Protein AF-X1HI21-F1 (afdb_monomer_lite)

Sequence (110 aa):
MGYVSRTISGTQLLDALSVSGIKLDSIILNGLLTLAEFQTTPGTGTVSNPERINDGLTDAGFFATEIGQYVEVEFPRRWCNTRRMYGDISNNEDGWWQFKYWDGAAWRHR

Organism: NCBI:txid412755

pLDDT: mean 74.2, std 15.49, range [32.81, 96.12]

Foldseek 3Di:
DDDDDDDDDPVRVVVVCVVVVPDPPPPPPPDDCDLVQQLPFAKDWDWARLSQVRPPDDPDHTDDPDPPTDIDGDGPDDDDPDDDDDDDDPDPDDDDDFDWDDPPPDTDGD

Secondary structure (DSSP, 8-state):
---------HHHHHHHHHHHT--GGG----PPPPHHHHHSS--EESSBSGGGGSSS--S---B--STT--EE---SSS------------SSS------EEE-SSSEEE-

Radius of gyration: 19.44 Å; chains: 1; bounding box: 52×31×52 Å

Structure (mmCIF, N/CA/C/O backbone):
data_AF-X1HI21-F1
#
_entry.id   AF-X1HI21-F1
#
loop_
_atom_site.group_PDB
_atom_site.id
_atom_site.type_symbol
_atom_site.label_atom_id
_atom_site.label_alt_id
_atom_site.label_comp_id
_atom_site.label_asym_id
_atom_site.label_entity_id
_atom_site.label_seq_id
_atom_site.pdbx_PDB_ins_code
_atom_site.Cartn_x
_atom_site.Cartn_y
_atom_site.Cartn_z
_atom_site.occupancy
_atom_site.B_iso_or_equiv
_atom_site.auth_seq_id
_atom_site.auth_comp_id
_atom_site.auth_asym_id
_atom_site.auth_atom_id
_atom_site.pdbx_PDB_model_num
ATOM 1 N N . MET A 1 1 ? -40.096 16.509 17.166 1.00 45.12 1 MET A N 1
ATOM 2 C CA . MET A 1 1 ? -39.210 15.527 17.826 1.00 45.12 1 MET A CA 1
ATOM 3 C C . MET A 1 1 ? -37.787 15.862 17.418 1.00 45.12 1 MET A C 1
ATOM 5 O O . MET A 1 1 ? -37.485 15.776 16.237 1.00 45.12 1 MET A O 1
ATOM 9 N N . GLY A 1 2 ? -36.973 16.386 18.335 1.00 38.00 2 GLY A N 1
ATOM 10 C CA . GLY A 1 2 ? -35.588 16.760 18.040 1.00 38.00 2 GLY A CA 1
ATOM 11 C C . GLY A 1 2 ? -34.660 15.575 18.276 1.00 38.00 2 GLY A C 1
ATOM 12 O O . GLY A 1 2 ? -34.707 14.978 19.348 1.00 38.00 2 GLY A O 1
ATOM 13 N N . TYR A 1 3 ? -33.836 15.228 17.289 1.00 32.81 3 TYR A N 1
ATOM 14 C CA . TYR A 1 3 ? -32.746 14.277 17.479 1.00 32.81 3 TYR A CA 1
ATOM 15 C C . TYR A 1 3 ? -31.544 15.015 18.064 1.00 32.81 3 TYR A C 1
ATOM 17 O O . TYR A 1 3 ? -31.034 15.960 17.465 1.00 32.81 3 TYR A O 1
ATOM 25 N N . VAL A 1 4 ? -31.093 14.580 19.238 1.00 41.03 4 VAL A N 1
ATOM 26 C CA . VAL A 1 4 ? -29.831 15.034 19.825 1.00 41.03 4 VAL A CA 1
ATOM 27 C C . VAL A 1 4 ? -28.739 14.097 19.323 1.00 41.03 4 VAL A C 1
ATOM 29 O O . VAL A 1 4 ? -28.650 12.953 19.761 1.00 41.03 4 VAL A O 1
ATOM 32 N N . SER A 1 5 ? -27.923 14.570 18.382 1.00 44.19 5 SER A N 1
ATOM 33 C CA . SER A 1 5 ? -26.673 13.899 18.022 1.00 44.19 5 SER A CA 1
ATOM 34 C C . SER A 1 5 ? -25.603 14.315 19.025 1.00 44.19 5 SER A C 1
ATOM 36 O O . SER A 1 5 ? -25.341 15.507 19.193 1.00 44.19 5 SER A O 1
ATOM 38 N N . ARG A 1 6 ? -25.002 13.347 19.718 1.00 54.28 6 ARG A N 1
ATOM 39 C CA . ARG A 1 6 ? -23.875 13.584 20.622 1.00 54.28 6 ARG A CA 1
ATOM 40 C C . ARG A 1 6 ? -22.691 12.763 20.141 1.00 54.28 6 ARG A C 1
ATOM 42 O O . ARG A 1 6 ? -22.777 11.542 20.056 1.00 54.28 6 ARG A O 1
ATOM 49 N N . THR A 1 7 ? -21.588 13.437 19.846 1.00 59.78 7 THR A N 1
ATOM 50 C CA . THR A 1 7 ? -20.309 12.780 19.579 1.00 59.78 7 THR A CA 1
ATOM 51 C C . THR A 1 7 ? -19.759 12.252 20.899 1.00 59.78 7 THR A C 1
ATOM 53 O O . THR A 1 7 ? -19.543 13.024 21.832 1.00 59.78 7 THR A O 1
ATOM 56 N N . ILE A 1 8 ? -19.566 10.940 20.986 1.00 60.91 8 ILE A N 1
ATOM 57 C CA . ILE A 1 8 ? -18.965 10.248 22.132 1.00 60.91 8 ILE A CA 1
ATOM 58 C C . ILE A 1 8 ? -17.555 9.811 21.744 1.00 60.91 8 ILE A C 1
ATOM 60 O O . ILE A 1 8 ? -17.330 9.369 20.617 1.00 60.91 8 ILE A O 1
ATOM 64 N N . SER A 1 9 ? -16.596 9.969 22.657 1.00 62.44 9 SER A N 1
ATOM 65 C CA . SER A 1 9 ? -15.223 9.513 22.429 1.00 62.44 9 SER A CA 1
ATOM 66 C C . SER A 1 9 ? -15.133 7.983 22.491 1.00 62.44 9 SER A C 1
ATOM 68 O O . SER A 1 9 ? -15.975 7.322 23.102 1.00 62.44 9 SER A O 1
ATOM 70 N N . GLY A 1 10 ? -14.095 7.402 21.877 1.00 54.91 10 GLY A N 1
ATOM 71 C CA . GLY A 1 10 ? -13.898 5.945 21.853 1.00 54.91 10 GLY A CA 1
ATOM 72 C C . GLY A 1 10 ? -13.842 5.311 23.250 1.00 54.91 10 GLY A C 1
ATOM 73 O O . GLY A 1 10 ? -14.388 4.233 23.459 1.00 54.91 10 GLY A O 1
ATOM 74 N N . THR A 1 11 ? -13.270 6.013 24.230 1.00 59.97 11 THR A N 1
ATOM 75 C CA . THR A 1 11 ? -13.191 5.564 25.629 1.00 59.97 11 THR A CA 1
ATOM 76 C C . THR A 1 11 ? -14.559 5.551 26.315 1.00 59.97 11 THR A C 1
ATOM 78 O O . THR A 1 11 ? -14.885 4.605 27.019 1.00 59.97 11 THR A O 1
ATOM 81 N N . GLN A 1 12 ? -15.408 6.547 26.044 1.00 61.44 12 GLN A N 1
ATOM 82 C CA . GLN A 1 12 ? -16.771 6.604 26.591 1.00 61.44 12 GLN A CA 1
ATOM 83 C C . GLN A 1 12 ? -17.683 5.515 26.009 1.00 61.44 12 GLN A C 1
ATOM 85 O O . GLN A 1 12 ? -18.600 5.050 26.683 1.00 61.44 12 GLN A O 1
ATOM 90 N N . LEU A 1 13 ? -17.425 5.096 24.767 1.00 62.19 13 LEU A N 1
ATOM 91 C CA . LEU A 1 13 ? -18.081 3.942 24.153 1.00 62.19 13 LEU A CA 1
ATOM 92 C C . LEU A 1 13 ? -17.682 2.638 24.851 1.00 62.19 13 LEU A C 1
ATOM 94 O O . LEU A 1 13 ? -18.560 1.856 25.194 1.00 62.19 13 LEU A O 1
ATOM 98 N N . LEU A 1 14 ? -16.389 2.423 25.108 1.00 58.69 14 LEU A N 1
ATOM 99 C CA . LEU A 1 14 ? -15.890 1.236 25.816 1.00 58.69 14 LEU A CA 1
ATOM 100 C C . LEU A 1 14 ? -16.525 1.083 27.207 1.00 58.69 14 LEU A C 1
ATOM 102 O O . LEU A 1 14 ? -17.008 -0.001 27.545 1.00 58.69 14 LEU A O 1
ATOM 106 N N . ASP A 1 15 ? -16.620 2.177 27.964 1.00 63.78 15 ASP A N 1
ATOM 107 C CA . ASP A 1 15 ? -17.266 2.177 29.279 1.00 63.78 15 ASP A CA 1
ATOM 108 C C . ASP A 1 15 ? -18.765 1.854 29.171 1.00 63.78 15 ASP A C 1
ATOM 110 O O . ASP A 1 15 ? -19.261 0.968 29.868 1.00 63.78 15 ASP A O 1
ATOM 114 N N . ALA A 1 16 ? -19.487 2.491 28.241 1.00 60.44 16 ALA A N 1
ATOM 115 C CA . ALA A 1 16 ? -20.917 2.247 28.029 1.00 60.44 16 ALA A CA 1
ATOM 116 C C . ALA A 1 16 ? -21.231 0.801 27.592 1.00 60.44 16 ALA A C 1
ATOM 118 O O . ALA A 1 16 ? -22.276 0.251 27.949 1.00 60.44 16 ALA A O 1
ATOM 119 N N . LEU A 1 17 ? -20.327 0.175 26.836 1.00 58.09 17 LEU A N 1
ATOM 120 C CA . LEU A 1 17 ? -20.467 -1.191 26.326 1.00 58.09 17 LEU A CA 1
ATOM 121 C C . LEU A 1 17 ? -20.166 -2.248 27.389 1.00 58.09 17 LEU A C 1
ATOM 123 O O . LEU A 1 17 ? -20.838 -3.279 27.434 1.00 58.09 17 LEU A O 1
ATOM 127 N N . SER A 1 18 ? -19.226 -1.966 28.296 1.00 58.47 18 SER A N 1
ATOM 128 C CA . SER A 1 18 ? -18.940 -2.841 29.440 1.00 58.47 18 SER A CA 1
ATOM 129 C C . SER A 1 18 ? -20.113 -2.923 30.427 1.00 58.47 18 SER A C 1
ATOM 131 O O . SER A 1 18 ? -20.381 -3.986 30.984 1.00 58.47 18 SER A O 1
ATOM 133 N N . VAL A 1 19 ? -20.869 -1.830 30.585 1.00 59.59 19 VAL A N 1
ATOM 134 C CA . VAL A 1 19 ? -22.037 -1.751 31.480 1.00 59.59 19 VAL A CA 1
ATOM 135 C C . VAL A 1 19 ? -23.271 -2.448 30.889 1.00 59.59 19 VAL A C 1
ATOM 137 O O . VAL A 1 19 ? -24.143 -2.892 31.631 1.00 59.59 19 VAL A O 1
ATOM 140 N N . SER A 1 20 ? -23.358 -2.576 29.561 1.00 59.16 20 SER A N 1
ATOM 141 C CA . SER A 1 20 ? -24.556 -3.071 28.86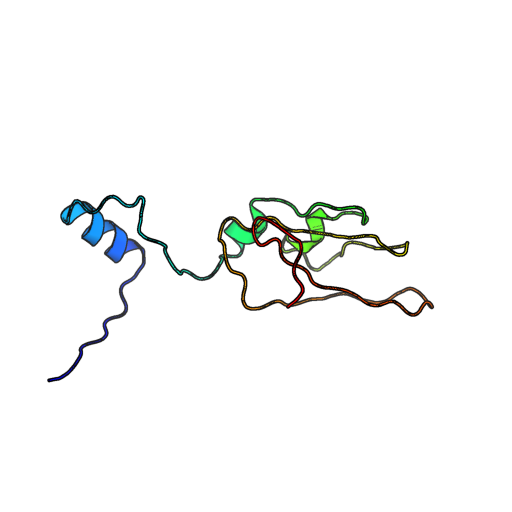3 1.00 59.16 20 SER A CA 1
ATOM 142 C C . SER A 1 20 ? -24.500 -4.550 28.452 1.00 59.16 20 SER A C 1
ATOM 144 O O . SER A 1 20 ? -25.465 -5.056 27.881 1.00 59.16 20 SER A O 1
ATOM 146 N N . GLY A 1 21 ? -23.412 -5.271 28.755 1.00 56.06 21 GLY A N 1
ATOM 147 C CA . GLY A 1 21 ? -23.288 -6.708 28.461 1.00 56.06 21 GLY A CA 1
ATOM 148 C C . GLY A 1 21 ? -23.259 -7.045 26.964 1.00 56.06 21 GLY A C 1
ATOM 149 O O . GLY A 1 21 ? -23.415 -8.206 26.581 1.00 56.06 21 GLY A O 1
ATOM 150 N N . ILE A 1 22 ? -23.063 -6.038 26.109 1.00 58.47 22 ILE A N 1
ATOM 151 C CA . ILE A 1 22 ? -22.936 -6.207 24.664 1.00 58.47 22 ILE A CA 1
ATOM 152 C C . ILE A 1 22 ? -21.567 -6.831 24.397 1.00 58.47 22 ILE A C 1
ATOM 154 O O . ILE A 1 22 ? -20.532 -6.223 24.667 1.00 58.47 22 ILE A O 1
ATOM 158 N N . LYS A 1 23 ? -21.553 -8.057 23.860 1.00 53.16 23 LYS A N 1
ATOM 159 C CA . LYS A 1 23 ? -20.317 -8.691 23.393 1.00 53.16 23 LYS A CA 1
ATOM 160 C C . LYS A 1 23 ? -19.687 -7.815 22.310 1.00 53.16 23 LYS A C 1
ATOM 162 O O . LYS A 1 23 ? -20.285 -7.594 21.255 1.00 53.16 23 LYS A O 1
ATOM 167 N N . LEU A 1 24 ? -18.472 -7.340 22.583 1.00 53.81 24 LEU A N 1
ATOM 168 C CA . LEU A 1 24 ? -17.676 -6.499 21.683 1.00 53.81 24 LEU A CA 1
ATOM 169 C C . LEU A 1 24 ? -17.395 -7.163 20.329 1.00 53.81 24 LEU A C 1
ATOM 171 O O . LEU A 1 24 ? -17.100 -6.464 19.366 1.00 53.81 24 LEU A O 1
ATOM 175 N N . ASP A 1 25 ? -17.575 -8.481 20.239 1.00 53.44 25 ASP A N 1
ATOM 176 C CA . ASP A 1 25 ? -17.359 -9.323 19.059 1.00 53.44 25 ASP A CA 1
ATOM 177 C C . ASP A 1 25 ? -18.110 -8.851 17.794 1.00 53.44 25 ASP A C 1
ATOM 179 O O . ASP A 1 25 ? -17.811 -9.311 16.695 1.00 53.44 25 ASP A O 1
ATOM 183 N N . SER A 1 26 ? -19.084 -7.938 17.921 1.00 48.31 26 SER A N 1
ATOM 184 C CA . SER A 1 26 ? -19.894 -7.434 16.800 1.00 48.31 26 SER A CA 1
ATOM 185 C C . SER A 1 26 ? -19.979 -5.907 16.680 1.00 48.31 26 SER A C 1
ATOM 187 O O . SER A 1 26 ? -20.689 -5.404 15.805 1.00 48.31 26 SER A O 1
ATOM 189 N N . ILE A 1 27 ? -19.212 -5.143 17.470 1.00 53.03 27 ILE A N 1
ATOM 190 C CA . ILE A 1 27 ? -19.060 -3.706 17.210 1.00 53.03 27 ILE A CA 1
ATOM 191 C C . ILE A 1 27 ? -17.970 -3.530 16.167 1.00 53.03 27 ILE A C 1
ATOM 193 O O . ILE A 1 27 ? -16.780 -3.424 16.453 1.00 53.03 27 ILE A O 1
ATOM 197 N N . ILE A 1 28 ? -18.414 -3.482 14.915 1.00 53.69 28 ILE A N 1
ATOM 198 C CA . ILE A 1 28 ? -17.640 -2.889 13.836 1.00 53.69 28 ILE A CA 1
ATOM 199 C C . ILE A 1 28 ? -17.484 -1.414 14.212 1.00 53.69 28 ILE A C 1
ATOM 201 O O . ILE A 1 28 ? -18.359 -0.588 13.941 1.00 53.69 28 ILE A O 1
ATOM 205 N N . LEU A 1 29 ? -16.373 -1.076 14.869 1.00 53.84 29 LEU A N 1
ATOM 206 C CA . LEU A 1 29 ? -15.886 0.291 14.875 1.00 53.84 29 LEU A CA 1
ATOM 207 C C . LEU A 1 29 ? -15.613 0.613 13.402 1.00 53.84 29 LEU A C 1
ATOM 209 O O . LEU A 1 29 ? -14.544 0.319 12.869 1.00 53.84 29 LEU A O 1
ATOM 213 N N . ASN A 1 30 ? -16.587 1.236 12.738 1.00 54.50 30 ASN A N 1
ATOM 214 C CA . ASN A 1 30 ? -16.395 1.985 11.497 1.00 54.50 30 ASN A CA 1
ATOM 215 C C . ASN A 1 30 ? -15.532 3.227 11.790 1.00 54.50 30 ASN A C 1
ATOM 217 O O . ASN A 1 30 ? -15.882 4.353 11.449 1.00 54.50 30 ASN A O 1
ATOM 221 N N . GLY A 1 31 ? -14.434 3.039 12.521 1.00 58.16 31 GLY A N 1
ATOM 222 C CA . GLY A 1 31 ? -13.419 4.039 12.728 1.00 58.16 31 GLY A CA 1
ATOM 223 C C . GLY A 1 31 ? -12.632 4.204 11.438 1.00 58.16 31 GLY A C 1
ATOM 224 O O . GLY A 1 31 ? -12.509 3.283 10.624 1.00 58.16 31 GLY A O 1
ATOM 225 N N . LEU A 1 32 ? -12.056 5.384 11.272 1.00 65.25 32 LEU A N 1
ATOM 226 C CA . LEU A 1 32 ? -11.015 5.602 10.279 1.00 65.25 32 LEU A CA 1
ATOM 227 C C . LEU A 1 32 ? -9.866 4.613 10.541 1.00 65.25 32 LEU A C 1
ATOM 229 O O . LEU A 1 32 ? -9.559 4.324 11.702 1.00 65.25 32 LEU A O 1
ATOM 233 N N . LEU A 1 33 ? -9.274 4.067 9.476 1.00 74.00 33 LEU A N 1
ATOM 234 C CA . LEU A 1 33 ? -8.016 3.327 9.566 1.00 74.00 33 LEU A CA 1
ATOM 235 C C . LEU A 1 33 ? -6.962 4.279 10.139 1.00 74.00 33 LEU A C 1
ATOM 237 O O . LEU A 1 33 ? -6.719 5.343 9.566 1.00 74.00 33 LEU A O 1
ATOM 241 N N . THR A 1 34 ? -6.379 3.933 11.281 1.00 78.69 34 THR A N 1
ATOM 242 C CA . THR A 1 34 ? -5.288 4.727 11.853 1.00 78.69 34 THR A CA 1
ATOM 243 C C . THR A 1 34 ? -3.978 4.445 11.116 1.00 78.69 34 THR A C 1
ATOM 245 O O . THR A 1 34 ? -3.807 3.381 10.524 1.00 78.69 34 THR A O 1
ATOM 248 N N . LEU A 1 35 ? -3.029 5.385 11.171 1.00 80.62 35 LEU A N 1
ATOM 249 C CA . LEU A 1 35 ? -1.693 5.180 10.598 1.00 80.62 35 LEU A CA 1
ATOM 250 C C . LEU A 1 35 ? -1.004 3.948 11.207 1.00 80.62 35 LEU A C 1
ATOM 252 O O . LEU A 1 35 ? -0.470 3.128 10.471 1.00 80.62 35 LEU A O 1
ATOM 256 N N . ALA A 1 36 ? -1.102 3.784 12.530 1.00 82.81 36 ALA A N 1
ATOM 257 C CA . ALA A 1 36 ? -0.536 2.636 13.230 1.00 82.81 36 ALA A CA 1
ATOM 258 C C . ALA A 1 36 ? -1.124 1.312 12.721 1.00 82.81 36 ALA A C 1
ATOM 260 O O . ALA A 1 36 ? -0.374 0.382 12.462 1.00 82.81 36 ALA A O 1
ATOM 261 N N . GLU A 1 37 ? -2.446 1.238 12.517 1.00 81.56 37 GLU A N 1
ATOM 262 C CA . GLU A 1 37 ? -3.101 0.059 11.931 1.00 81.56 37 GLU A CA 1
ATOM 263 C C . GLU A 1 37 ? -2.635 -0.209 10.498 1.00 81.56 37 GLU A C 1
ATOM 265 O O . GLU A 1 37 ? -2.366 -1.358 10.156 1.00 81.56 37 GLU A O 1
ATOM 270 N N . PHE A 1 38 ? -2.502 0.833 9.675 1.00 83.31 38 PHE A N 1
ATOM 271 C CA . PHE A 1 38 ? -1.990 0.709 8.308 1.00 83.31 38 PHE A CA 1
ATOM 272 C C . PHE A 1 38 ? -0.547 0.186 8.268 1.00 83.31 38 PHE A C 1
ATOM 274 O O . PHE A 1 38 ? -0.199 -0.545 7.350 1.00 83.31 38 PHE A O 1
ATOM 281 N N . GLN A 1 39 ? 0.256 0.512 9.283 1.00 87.94 39 GLN A N 1
ATOM 282 C CA . GLN A 1 39 ? 1.651 0.096 9.458 1.00 87.94 39 GLN A CA 1
ATOM 283 C C . GLN A 1 39 ? 1.827 -1.285 10.112 1.00 87.94 39 GLN A C 1
ATOM 285 O O . GLN A 1 39 ? 2.945 -1.791 10.152 1.00 87.94 39 GLN A O 1
ATOM 290 N N . THR A 1 40 ? 0.765 -1.902 10.653 1.00 88.44 40 THR A N 1
ATOM 291 C CA . THR A 1 40 ? 0.895 -3.170 11.407 1.00 88.44 40 THR A CA 1
ATOM 292 C C . THR A 1 40 ? 1.433 -4.324 10.573 1.00 88.44 40 THR A C 1
ATOM 294 O O . THR A 1 40 ? 2.130 -5.185 11.107 1.00 88.44 40 THR A O 1
ATOM 297 N N . THR A 1 41 ? 1.107 -4.342 9.283 1.00 90.12 41 THR A N 1
ATOM 298 C CA . THR A 1 41 ? 1.536 -5.382 8.351 1.00 90.12 41 THR A CA 1
ATOM 299 C C . THR A 1 41 ? 2.340 -4.716 7.247 1.00 90.12 41 THR A C 1
ATOM 301 O O . THR A 1 41 ? 1.741 -4.014 6.430 1.00 90.12 41 THR A O 1
ATOM 304 N N . PRO A 1 42 ? 3.675 -4.873 7.219 1.00 92.44 42 PRO A N 1
ATOM 305 C CA . PRO A 1 42 ? 4.500 -4.310 6.159 1.00 92.44 42 PRO A CA 1
ATOM 306 C C . PRO A 1 42 ? 3.998 -4.734 4.778 1.00 92.44 42 PRO A C 1
ATOM 308 O O . PRO A 1 42 ? 3.587 -5.881 4.589 1.00 92.44 42 PRO A O 1
ATOM 311 N N . GLY A 1 43 ? 4.032 -3.808 3.822 1.00 93.19 43 GLY A N 1
ATOM 312 C CA . GLY A 1 43 ? 3.706 -4.102 2.435 1.00 93.19 43 GLY A CA 1
ATOM 313 C C . GLY A 1 43 ? 4.559 -5.238 1.873 1.00 93.19 43 GLY A C 1
ATOM 314 O O . GLY A 1 43 ? 5.726 -5.408 2.228 1.00 93.19 43 GLY A O 1
ATOM 315 N N . THR A 1 44 ? 3.969 -6.022 0.978 1.00 96.12 44 THR A N 1
ATOM 316 C CA . THR A 1 44 ? 4.641 -7.139 0.301 1.00 96.12 44 THR A CA 1
ATOM 317 C C . THR A 1 44 ? 4.473 -7.022 -1.209 1.00 96.12 44 THR A C 1
ATOM 319 O O . THR A 1 44 ? 3.707 -6.189 -1.696 1.00 96.12 44 THR A O 1
ATOM 322 N N . GLY A 1 45 ? 5.230 -7.806 -1.975 1.00 95.19 45 GLY A N 1
ATOM 323 C CA . GLY A 1 45 ? 5.137 -7.801 -3.429 1.00 95.19 45 GLY A CA 1
ATOM 324 C C . GLY A 1 45 ? 6.445 -8.167 -4.113 1.00 95.19 45 GLY A C 1
ATOM 325 O O . GLY A 1 45 ? 7.333 -8.774 -3.519 1.00 95.19 45 GLY A O 1
ATOM 326 N N . THR A 1 46 ? 6.536 -7.797 -5.386 1.00 96.00 46 THR A N 1
ATOM 327 C CA . THR A 1 46 ? 7.658 -8.119 -6.287 1.00 96.00 46 THR A CA 1
ATOM 328 C C . THR A 1 46 ? 8.519 -6.907 -6.639 1.00 96.00 46 THR A C 1
ATOM 330 O O . THR A 1 46 ? 9.549 -7.061 -7.295 1.00 96.00 46 THR A O 1
ATOM 333 N N . VAL A 1 47 ? 8.106 -5.708 -6.218 1.00 92.62 47 VAL A N 1
ATOM 334 C CA . VAL A 1 47 ? 8.923 -4.486 -6.278 1.00 92.62 47 VAL A CA 1
ATOM 335 C C . VAL A 1 47 ? 10.092 -4.558 -5.294 1.00 92.62 47 VAL A C 1
ATOM 337 O O . VAL A 1 47 ? 10.099 -5.381 -4.377 1.00 92.62 47 VAL A O 1
ATOM 340 N N . SER A 1 48 ? 11.070 -3.666 -5.437 1.00 92.94 48 SER A N 1
ATOM 341 C CA . SER A 1 48 ? 12.084 -3.488 -4.399 1.00 92.94 48 SER A CA 1
ATOM 342 C C . SER A 1 48 ? 11.498 -2.753 -3.196 1.00 92.94 48 SER A C 1
ATOM 344 O O . SER A 1 48 ? 10.770 -1.776 -3.357 1.00 92.94 48 SER A O 1
ATOM 346 N N . ASN A 1 49 ? 11.839 -3.212 -1.992 1.00 92.81 49 ASN A N 1
ATOM 347 C CA . ASN A 1 49 ? 11.409 -2.603 -0.730 1.00 92.81 49 ASN A CA 1
ATOM 348 C C . ASN A 1 49 ? 9.884 -2.370 -0.628 1.00 92.81 49 ASN A C 1
ATOM 350 O O . ASN A 1 49 ? 9.454 -1.242 -0.365 1.00 92.81 49 ASN A O 1
ATOM 354 N N . PRO A 1 50 ? 9.045 -3.401 -0.857 1.00 93.88 50 PRO A N 1
ATOM 355 C CA . PRO A 1 50 ? 7.590 -3.256 -0.841 1.00 93.88 50 PRO A CA 1
ATOM 356 C C . PRO A 1 50 ? 7.048 -2.747 0.501 1.00 93.88 50 PRO A C 1
ATOM 358 O O . PRO A 1 50 ? 6.006 -2.097 0.519 1.00 93.88 50 PRO A O 1
ATOM 361 N N . GLU A 1 51 ? 7.765 -2.964 1.605 1.00 93.19 51 GLU A N 1
ATOM 362 C CA . GLU A 1 51 ? 7.419 -2.478 2.942 1.00 93.19 51 GLU A CA 1
ATOM 363 C C . GLU A 1 51 ? 7.282 -0.949 3.020 1.00 93.19 51 GLU A C 1
ATOM 365 O O . GLU A 1 51 ? 6.568 -0.429 3.874 1.00 93.19 51 GLU A O 1
ATOM 370 N N . ARG A 1 52 ? 7.913 -0.219 2.093 1.00 91.38 52 ARG A N 1
ATOM 371 C CA . ARG A 1 52 ? 7.907 1.250 2.061 1.00 91.38 52 ARG A CA 1
ATOM 372 C C . ARG A 1 52 ? 6.588 1.868 1.625 1.00 91.38 52 ARG A C 1
ATOM 374 O O . ARG A 1 52 ? 6.380 3.063 1.791 1.00 91.38 52 ARG A O 1
ATOM 381 N N . ILE A 1 53 ? 5.662 1.086 1.068 1.00 89.25 53 ILE A N 1
ATOM 382 C CA . ILE A 1 53 ? 4.333 1.604 0.710 1.00 89.25 53 ILE A CA 1
ATOM 383 C C . ILE A 1 53 ? 3.544 2.090 1.936 1.00 89.25 53 ILE A C 1
ATOM 385 O O . ILE A 1 53 ? 2.654 2.934 1.809 1.00 89.25 53 ILE A O 1
ATOM 389 N N . ASN A 1 54 ? 3.839 1.537 3.115 1.00 90.25 54 ASN A N 1
ATOM 390 C CA . ASN A 1 54 ? 3.096 1.801 4.335 1.00 90.25 54 ASN A CA 1
ATOM 391 C C . ASN A 1 54 ? 3.971 1.958 5.580 1.00 90.25 54 ASN A C 1
ATOM 393 O O . ASN A 1 54 ? 3.417 1.921 6.668 1.00 90.25 54 ASN A O 1
ATOM 397 N N . ASP A 1 55 ? 5.282 2.182 5.464 1.00 88.88 55 ASP A N 1
ATOM 398 C CA . ASP A 1 55 ? 6.168 2.401 6.620 1.00 88.88 55 ASP A CA 1
ATOM 399 C C . ASP A 1 55 ? 6.037 3.811 7.237 1.00 88.88 55 ASP A C 1
ATOM 401 O O . ASP A 1 55 ? 6.443 4.041 8.375 1.00 88.88 55 ASP A O 1
ATOM 405 N N . GLY A 1 56 ? 5.384 4.746 6.538 1.00 84.31 56 GLY A N 1
ATOM 406 C CA . GLY A 1 56 ? 5.174 6.133 6.972 1.00 84.31 56 GLY A CA 1
ATOM 407 C C . GLY A 1 56 ? 6.376 7.052 6.757 1.00 84.31 56 GLY A C 1
ATOM 408 O O . GLY A 1 56 ? 6.324 8.217 7.159 1.00 84.31 56 GLY A O 1
ATOM 409 N N . LEU A 1 57 ? 7.431 6.553 6.120 1.00 83.62 57 LEU A N 1
ATOM 410 C CA . LEU A 1 57 ? 8.565 7.343 5.682 1.00 83.62 57 LEU A CA 1
ATOM 411 C C . LEU A 1 57 ? 8.285 7.908 4.282 1.00 83.62 57 LEU A C 1
ATOM 413 O O . LEU A 1 57 ? 7.508 7.371 3.498 1.00 83.62 57 LEU A O 1
ATOM 417 N N . THR A 1 58 ? 8.860 9.073 3.989 1.00 77.94 58 THR A N 1
ATOM 418 C CA . THR A 1 58 ? 8.678 9.767 2.694 1.00 77.94 58 THR A CA 1
ATOM 419 C C . THR A 1 58 ? 10.005 10.104 2.027 1.00 77.94 58 THR A C 1
ATOM 421 O O . THR A 1 58 ? 10.025 10.666 0.936 1.00 77.94 58 THR A O 1
ATOM 424 N N . ASP A 1 59 ? 11.113 9.769 2.685 1.00 80.62 59 ASP A N 1
ATOM 425 C CA . ASP A 1 59 ? 12.476 10.004 2.224 1.00 80.62 59 ASP A CA 1
ATOM 426 C C . ASP A 1 59 ? 12.898 9.014 1.134 1.00 80.62 59 ASP A C 1
ATOM 428 O O . ASP A 1 59 ? 13.759 9.338 0.316 1.00 80.62 59 ASP A O 1
ATOM 432 N N . ALA A 1 60 ? 12.282 7.831 1.086 1.00 78.19 60 ALA A N 1
ATOM 433 C CA . ALA A 1 60 ? 12.528 6.859 0.040 1.00 78.19 60 ALA A CA 1
ATOM 434 C C . ALA A 1 60 ? 11.293 5.995 -0.268 1.00 78.19 60 ALA A C 1
ATOM 436 O O . ALA A 1 60 ? 10.572 5.569 0.627 1.00 78.19 60 ALA A O 1
ATOM 437 N N . GLY A 1 61 ? 11.067 5.716 -1.556 1.00 83.44 61 GLY A N 1
ATOM 438 C CA . GLY A 1 61 ? 9.979 4.855 -2.031 1.00 83.44 61 GLY A CA 1
ATOM 439 C C . GLY A 1 61 ? 10.400 3.401 -2.271 1.00 83.44 61 GLY A C 1
ATOM 440 O O . GLY A 1 61 ? 11.558 3.023 -2.051 1.00 83.44 61 GLY A O 1
ATOM 441 N N . PHE A 1 62 ? 9.441 2.604 -2.745 1.00 86.38 62 PHE A N 1
ATOM 442 C CA . PHE A 1 62 ? 9.680 1.327 -3.424 1.00 86.38 62 PHE A CA 1
ATOM 443 C C . PHE A 1 62 ? 9.944 1.578 -4.917 1.00 86.38 62 PHE A C 1
ATOM 445 O O . PHE A 1 62 ? 9.514 2.604 -5.452 1.00 86.38 62 PHE A O 1
ATOM 452 N N . PHE A 1 63 ? 10.605 0.647 -5.610 1.00 85.62 63 PHE A N 1
ATOM 453 C CA . PHE A 1 63 ? 10.874 0.788 -7.046 1.00 85.62 63 PHE A CA 1
ATOM 454 C C . PHE A 1 63 ? 10.365 -0.415 -7.836 1.00 85.62 63 PHE A C 1
ATOM 456 O O . PHE A 1 63 ? 10.628 -1.568 -7.489 1.00 85.62 63 PHE A O 1
ATOM 463 N N . ALA A 1 64 ? 9.667 -0.127 -8.932 1.00 85.50 64 ALA A N 1
ATOM 464 C CA . ALA A 1 64 ? 9.361 -1.097 -9.972 1.00 85.50 64 ALA A CA 1
ATOM 465 C C . ALA A 1 64 ? 10.286 -0.840 -11.169 1.00 85.50 64 ALA A C 1
ATOM 467 O O . ALA A 1 64 ? 10.345 0.278 -11.677 1.00 85.50 64 ALA A O 1
ATOM 468 N N . THR A 1 65 ? 11.020 -1.861 -11.594 1.00 84.81 65 THR A N 1
ATOM 469 C CA . THR A 1 65 ? 11.935 -1.838 -12.743 1.00 84.81 65 THR A CA 1
ATOM 470 C C . THR A 1 65 ? 11.422 -2.668 -13.918 1.00 84.81 65 THR A C 1
ATOM 472 O O . THR A 1 65 ? 11.986 -2.584 -15.003 1.00 84.81 65 THR A O 1
ATOM 475 N N . GLU A 1 66 ? 10.375 -3.473 -13.715 1.00 85.69 66 GLU A N 1
ATOM 476 C CA . GLU A 1 66 ? 9.831 -4.402 -14.706 1.00 85.69 66 GLU A CA 1
ATOM 477 C C . GLU A 1 66 ? 8.299 -4.320 -14.786 1.00 85.69 66 GLU A C 1
ATOM 479 O O . GLU A 1 66 ? 7.603 -4.021 -13.809 1.00 85.69 66 GLU A O 1
ATOM 484 N N . ILE A 1 67 ? 7.752 -4.632 -15.965 1.00 86.50 67 ILE A N 1
ATOM 485 C CA . ILE A 1 67 ? 6.303 -4.715 -16.179 1.00 86.50 67 ILE A CA 1
ATOM 486 C C . ILE A 1 67 ? 5.727 -5.881 -15.369 1.00 86.50 67 ILE A C 1
ATOM 488 O O . ILE A 1 67 ? 6.237 -6.997 -15.401 1.00 86.50 67 ILE A O 1
ATOM 492 N N . GLY A 1 68 ? 4.603 -5.633 -14.696 1.00 87.50 68 GLY A N 1
ATOM 493 C CA . GLY A 1 68 ? 3.881 -6.657 -13.938 1.00 87.50 68 GLY A CA 1
ATOM 494 C C . GLY A 1 68 ? 4.333 -6.801 -12.487 1.00 87.50 68 GLY A C 1
ATOM 495 O O . GLY A 1 68 ? 3.749 -7.603 -11.758 1.00 87.50 68 GLY A O 1
ATOM 496 N N . GLN A 1 69 ? 5.306 -6.003 -12.042 1.00 91.44 69 GLN A N 1
ATOM 497 C CA . GLN A 1 69 ? 5.601 -5.895 -10.621 1.00 91.44 69 GLN A CA 1
ATOM 498 C C . GLN A 1 69 ? 4.435 -5.255 -9.867 1.00 91.44 69 GLN A C 1
ATOM 500 O O . GLN A 1 69 ? 3.700 -4.411 -10.385 1.00 91.44 69 GLN A O 1
ATOM 505 N N . TYR A 1 70 ? 4.267 -5.680 -8.622 1.00 92.00 70 TYR A N 1
ATOM 506 C CA . TYR A 1 70 ? 3.191 -5.221 -7.761 1.00 92.00 70 TYR A CA 1
ATOM 507 C C . TYR A 1 70 ? 3.676 -5.035 -6.331 1.00 92.00 70 TYR A C 1
ATOM 509 O O . TYR A 1 70 ? 4.676 -5.618 -5.902 1.00 92.00 70 TYR A O 1
ATOM 517 N N . VAL A 1 71 ? 2.911 -4.234 -5.604 1.00 92.81 71 VAL A N 1
ATOM 518 C CA . VAL A 1 71 ? 3.007 -4.058 -4.163 1.00 92.81 71 VAL A CA 1
ATOM 519 C C . VAL A 1 71 ? 1.595 -4.049 -3.597 1.00 92.81 71 VAL A C 1
ATOM 521 O O . VAL A 1 71 ? 0.672 -3.508 -4.212 1.00 92.81 71 VAL A O 1
ATOM 524 N N . GLU A 1 72 ? 1.420 -4.673 -2.444 1.00 91.81 72 GLU A N 1
ATOM 525 C CA . GLU A 1 72 ? 0.138 -4.801 -1.771 1.00 91.81 72 GLU A CA 1
ATOM 526 C C . GLU A 1 72 ? 0.279 -4.623 -0.262 1.00 91.81 72 GLU A C 1
ATOM 528 O O . GLU A 1 72 ? 1.343 -4.837 0.318 1.00 91.81 72 GLU A O 1
ATOM 533 N N . VAL A 1 73 ? -0.821 -4.213 0.368 1.00 90.19 73 VAL A N 1
ATOM 534 C CA . VAL A 1 73 ? -0.924 -4.045 1.817 1.00 90.19 73 VAL A CA 1
ATOM 535 C C . VAL A 1 73 ? -2.157 -4.785 2.292 1.00 90.19 73 VAL A C 1
ATOM 537 O O . VAL A 1 73 ? -3.254 -4.586 1.761 1.00 90.19 73 VAL A O 1
ATOM 540 N N . GLU A 1 74 ? -1.979 -5.611 3.316 1.00 88.19 74 GLU A N 1
ATOM 541 C CA . GLU A 1 74 ? -3.089 -6.227 4.021 1.00 88.19 74 GLU A CA 1
ATOM 542 C C . GLU A 1 74 ? -3.662 -5.235 5.037 1.00 88.19 74 GLU A C 1
ATOM 544 O O . GLU A 1 74 ? -2.964 -4.728 5.916 1.00 88.19 74 GLU A O 1
ATOM 549 N N . PHE A 1 75 ? -4.954 -4.934 4.907 1.00 78.38 75 PHE A N 1
ATOM 550 C CA . PHE A 1 75 ? -5.641 -4.052 5.840 1.00 78.38 75 PHE A CA 1
ATOM 551 C C . PHE A 1 75 ? -6.302 -4.875 6.951 1.00 78.38 75 PHE A C 1
ATOM 553 O O . PHE A 1 75 ? -7.080 -5.781 6.647 1.00 78.38 75 PHE A O 1
ATOM 560 N N . PRO A 1 76 ? -6.138 -4.499 8.233 1.00 72.50 76 PRO A N 1
ATOM 561 C CA . PRO A 1 76 ? -6.845 -5.160 9.334 1.00 72.50 76 PRO A CA 1
ATOM 562 C C . PRO A 1 76 ? -8.365 -4.916 9.296 1.00 72.50 76 PRO A C 1
ATOM 564 O O . PRO A 1 76 ? -9.132 -5.567 10.004 1.00 72.50 76 PRO A O 1
ATOM 567 N N . ARG A 1 77 ? -8.828 -3.962 8.474 1.00 70.88 77 ARG A N 1
ATOM 568 C CA . ARG A 1 77 ? -10.243 -3.628 8.276 1.00 70.88 77 ARG A CA 1
ATOM 569 C C . ARG A 1 77 ? -10.640 -3.817 6.817 1.00 70.88 77 ARG A C 1
ATOM 571 O O . ARG A 1 77 ? -9.852 -3.588 5.909 1.00 70.88 77 ARG A O 1
ATOM 578 N N . ARG A 1 78 ? -11.910 -4.165 6.595 1.00 66.69 78 ARG A N 1
ATOM 579 C CA . ARG A 1 78 ? -12.432 -4.554 5.274 1.00 66.69 78 ARG A CA 1
ATOM 580 C C . ARG A 1 78 ? -12.514 -3.428 4.238 1.00 66.69 78 ARG A C 1
ATOM 582 O O . ARG A 1 78 ? -12.687 -3.743 3.065 1.00 66.69 78 ARG A O 1
ATOM 589 N N . TRP A 1 79 ? -12.424 -2.150 4.622 1.00 63.84 79 TRP A N 1
ATOM 590 C CA . TRP A 1 79 ? -12.705 -1.043 3.697 1.00 63.84 79 TRP A CA 1
ATOM 591 C C . TRP A 1 79 ? -11.669 0.084 3.755 1.00 63.84 79 TRP A C 1
ATOM 593 O O . TRP A 1 79 ? -11.448 0.691 4.800 1.00 63.84 79 TRP A O 1
ATOM 603 N N . CYS A 1 80 ? -11.109 0.412 2.587 1.00 68.44 80 CYS A N 1
ATOM 604 C CA . CYS A 1 80 ? -10.313 1.607 2.326 1.00 68.44 80 CYS A CA 1
ATOM 605 C C . CYS A 1 80 ? -10.985 2.399 1.195 1.00 68.44 80 CYS A C 1
ATOM 607 O O . CYS A 1 80 ? -11.052 1.944 0.054 1.00 68.44 80 CYS A O 1
ATOM 609 N N . ASN A 1 81 ? -11.529 3.577 1.514 1.00 71.56 81 ASN A N 1
ATOM 610 C CA . ASN A 1 81 ? -12.303 4.371 0.551 1.00 71.56 81 ASN A CA 1
ATOM 611 C C . ASN A 1 81 ? -11.503 5.493 -0.115 1.00 71.56 81 ASN A C 1
ATOM 613 O O . ASN A 1 81 ? -11.946 6.027 -1.138 1.00 71.56 81 ASN A O 1
ATOM 617 N N . THR A 1 82 ? -10.330 5.808 0.426 1.00 73.56 82 THR A N 1
ATOM 618 C CA . THR A 1 82 ? -9.480 6.918 0.001 1.00 73.56 82 THR A CA 1
ATOM 619 C C . THR A 1 82 ? -8.057 6.410 -0.138 1.00 73.56 82 THR A C 1
ATOM 621 O O . THR A 1 82 ? -7.572 5.704 0.738 1.00 73.56 82 THR A O 1
ATOM 624 N N . ARG A 1 83 ? -7.376 6.794 -1.217 1.00 75.50 83 ARG A N 1
ATOM 625 C CA . ARG A 1 83 ? -5.958 6.496 -1.421 1.00 75.50 83 ARG A CA 1
ATOM 626 C C . ARG A 1 83 ? -5.202 7.776 -1.726 1.00 75.50 83 ARG A C 1
ATOM 628 O O . ARG A 1 83 ? -5.736 8.666 -2.387 1.00 75.50 83 ARG A O 1
ATOM 635 N N . ARG A 1 84 ? -3.956 7.836 -1.279 1.00 77.38 84 ARG A N 1
ATOM 636 C CA . ARG A 1 84 ? -2.986 8.846 -1.688 1.00 77.38 84 ARG A CA 1
ATOM 637 C C . ARG A 1 84 ? -1.752 8.109 -2.167 1.00 77.38 84 ARG A C 1
ATOM 639 O O . ARG A 1 84 ? -1.331 7.155 -1.526 1.00 77.38 84 ARG A O 1
ATOM 646 N N . MET A 1 85 ? -1.206 8.552 -3.288 1.00 77.00 85 MET A N 1
ATOM 647 C CA . MET A 1 85 ? 0.077 8.076 -3.776 1.00 77.00 85 MET A CA 1
ATOM 648 C C . MET A 1 85 ? 1.037 9.239 -3.837 1.00 77.00 85 MET A C 1
ATOM 650 O O . MET A 1 85 ? 0.643 10.368 -4.135 1.00 77.00 85 MET A O 1
ATOM 654 N N . TYR A 1 86 ? 2.283 8.928 -3.539 1.00 74.69 86 TYR A N 1
ATOM 655 C CA . TYR A 1 86 ? 3.412 9.808 -3.716 1.00 74.69 86 TYR A CA 1
ATOM 656 C C . TYR A 1 86 ? 4.510 8.986 -4.378 1.00 74.69 86 TYR A C 1
ATOM 658 O O . TYR A 1 86 ? 4.690 7.819 -4.035 1.00 74.69 86 TYR A O 1
ATOM 666 N N . GLY A 1 87 ? 5.187 9.572 -5.351 1.00 72.50 87 GLY A N 1
ATOM 667 C CA . GLY A 1 87 ? 6.249 8.905 -6.079 1.00 72.50 87 GLY A CA 1
ATOM 668 C C . GLY A 1 87 ? 6.680 9.723 -7.281 1.00 72.50 87 GLY A C 1
ATOM 669 O O . GLY A 1 87 ? 5.961 10.619 -7.726 1.00 72.50 87 GLY A O 1
ATOM 670 N N . ASP A 1 88 ? 7.844 9.362 -7.797 1.00 71.69 88 ASP A N 1
ATOM 671 C CA . ASP A 1 88 ? 8.456 9.955 -8.975 1.00 71.69 88 ASP A CA 1
ATOM 672 C C . ASP A 1 88 ? 8.585 8.881 -10.058 1.00 71.69 88 ASP A C 1
ATOM 674 O O . ASP A 1 88 ? 8.809 7.705 -9.767 1.00 71.69 88 ASP A O 1
ATOM 678 N N . ILE A 1 89 ? 8.436 9.279 -11.319 1.00 64.38 89 ILE A N 1
ATOM 679 C CA . ILE A 1 89 ? 8.658 8.398 -12.468 1.00 64.38 89 ILE A CA 1
ATOM 680 C C . ILE A 1 89 ? 10.068 8.700 -12.973 1.00 64.38 89 ILE A C 1
ATOM 682 O O . ILE A 1 89 ? 10.326 9.805 -13.446 1.00 64.38 89 ILE A O 1
ATOM 686 N N . SER A 1 90 ? 10.993 7.750 -12.823 1.00 62.50 90 SER A N 1
ATOM 687 C CA . SER A 1 90 ? 12.389 7.911 -13.257 1.00 62.50 90 SER A CA 1
ATOM 688 C C . SER A 1 90 ? 12.743 7.121 -14.517 1.00 62.50 90 SER A C 1
ATOM 690 O O . SER A 1 90 ? 13.852 7.283 -15.028 1.00 62.50 90 SER A O 1
ATOM 692 N N . ASN A 1 91 ? 11.837 6.285 -15.041 1.00 55.44 91 ASN A N 1
ATOM 693 C CA . ASN A 1 91 ? 12.066 5.565 -16.291 1.00 55.44 91 ASN A CA 1
ATOM 694 C C . ASN A 1 91 ? 11.481 6.325 -17.496 1.00 55.44 91 ASN A C 1
ATOM 696 O O . ASN A 1 91 ? 10.444 6.975 -17.419 1.00 55.44 91 ASN A O 1
ATOM 700 N N . ASN A 1 92 ? 12.176 6.230 -18.629 1.00 56.41 92 ASN A N 1
ATOM 701 C CA . ASN A 1 92 ? 11.765 6.784 -19.926 1.00 56.41 92 ASN A CA 1
ATOM 702 C C . ASN A 1 92 ? 10.684 5.931 -20.628 1.00 56.41 92 ASN A C 1
ATOM 704 O O . ASN A 1 92 ? 10.511 6.048 -21.840 1.00 56.41 92 ASN A O 1
ATOM 708 N N . GLU A 1 93 ? 10.010 5.029 -19.912 1.00 59.00 93 GLU A N 1
ATOM 709 C CA . GLU A 1 93 ? 9.062 4.075 -20.491 1.00 59.00 93 GLU A CA 1
ATOM 710 C C . GLU A 1 93 ? 7.633 4.374 -20.027 1.00 59.00 93 GLU A C 1
ATOM 712 O O . GLU A 1 93 ? 7.385 4.614 -18.846 1.00 59.00 93 GLU A O 1
ATOM 717 N N . ASP A 1 94 ? 6.682 4.332 -20.963 1.00 66.25 94 ASP A N 1
ATOM 718 C CA . ASP A 1 94 ? 5.260 4.496 -20.669 1.00 66.25 94 ASP A CA 1
ATOM 719 C C . ASP A 1 94 ? 4.743 3.294 -19.863 1.00 66.25 94 ASP A C 1
ATOM 721 O O . ASP A 1 94 ? 4.719 2.157 -20.338 1.00 66.25 94 ASP A O 1
ATOM 725 N N . GLY A 1 95 ? 4.283 3.550 -18.638 1.00 69.00 95 GLY A N 1
ATOM 726 C CA . GLY A 1 95 ? 3.716 2.546 -17.741 1.00 69.00 95 GLY A CA 1
ATOM 727 C C . GLY A 1 95 ? 2.362 2.972 -17.186 1.00 69.00 95 GLY A C 1
ATOM 728 O O . GLY A 1 95 ? 2.070 4.158 -17.039 1.00 69.00 95 GLY A O 1
ATOM 729 N N . TRP A 1 96 ? 1.520 1.993 -16.854 1.00 76.69 96 TRP A N 1
ATOM 730 C CA . TRP A 1 96 ? 0.204 2.224 -16.257 1.00 76.69 96 TRP A CA 1
ATOM 731 C C . TRP A 1 96 ? 0.133 1.519 -14.907 1.00 76.69 96 TRP A C 1
ATOM 733 O O . TRP A 1 96 ? 0.363 0.314 -14.814 1.00 76.69 96 TRP A O 1
ATOM 743 N N . TRP A 1 97 ? -0.228 2.260 -13.860 1.00 79.69 97 TRP A N 1
ATOM 744 C CA . TRP A 1 97 ? -0.486 1.686 -12.542 1.00 79.69 97 TRP A CA 1
ATOM 745 C C . TRP A 1 97 ? -1.941 1.246 -12.435 1.00 79.69 97 TRP A C 1
ATOM 747 O O . TRP A 1 97 ? -2.861 2.017 -12.715 1.00 79.69 97 TRP A O 1
ATOM 757 N N . GLN A 1 98 ? -2.157 0.012 -11.983 1.00 85.62 98 GLN A N 1
ATOM 758 C CA . GLN A 1 98 ? -3.490 -0.518 -11.735 1.00 85.62 98 GLN A CA 1
ATOM 759 C C . GLN A 1 98 ? -3.714 -0.738 -10.242 1.00 85.62 98 GLN A C 1
ATOM 761 O O . GLN A 1 98 ? -2.927 -1.400 -9.575 1.00 85.62 98 GLN A O 1
ATOM 766 N N . PHE A 1 99 ? -4.842 -0.243 -9.735 1.00 87.25 99 PHE A N 1
ATOM 767 C CA . PHE A 1 99 ? -5.278 -0.504 -8.365 1.00 87.25 99 PHE A CA 1
ATOM 768 C C . PHE A 1 99 ? -6.281 -1.636 -8.363 1.00 87.25 99 PHE A C 1
ATOM 770 O O . PHE A 1 99 ? -7.257 -1.610 -9.120 1.00 87.25 99 PHE A O 1
ATOM 777 N N . LYS A 1 100 ? -6.050 -2.604 -7.482 1.00 88.69 100 LYS A N 1
ATOM 778 C CA . LYS A 1 100 ? -6.980 -3.696 -7.233 1.00 88.69 100 LYS A CA 1
ATOM 779 C C . LYS A 1 100 ? -7.215 -3.853 -5.741 1.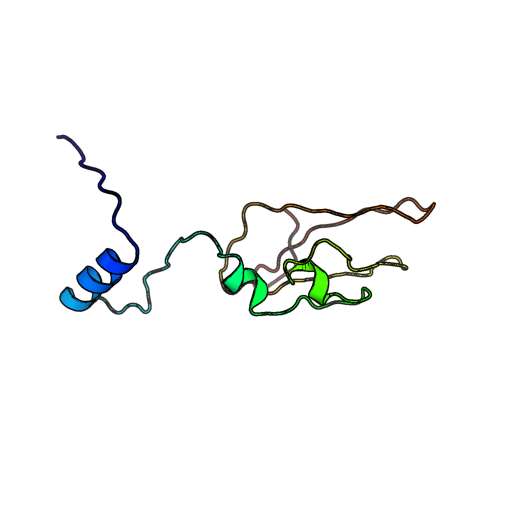00 88.69 100 LYS A C 1
ATOM 781 O O . LYS A 1 100 ? -6.394 -3.430 -4.934 1.00 88.69 100 LYS A O 1
ATOM 786 N N . TYR A 1 101 ? -8.339 -4.457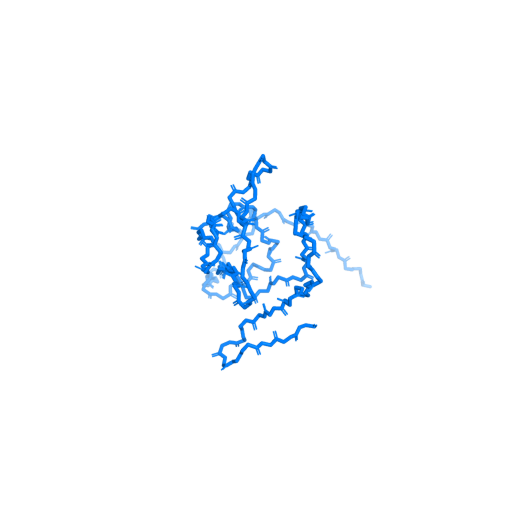 -5.390 1.00 87.62 101 TYR A N 1
ATOM 787 C CA . TYR A 1 101 ? -8.610 -4.920 -4.035 1.00 87.62 101 TYR A CA 1
ATOM 788 C C . TYR A 1 101 ? -9.079 -6.372 -4.077 1.00 87.62 101 TYR A C 1
ATOM 790 O O . TYR A 1 101 ? -9.690 -6.804 -5.058 1.00 87.62 101 TYR A O 1
ATOM 798 N N . TRP A 1 102 ? -8.775 -7.124 -3.025 1.00 87.50 102 TRP A N 1
ATOM 799 C CA . TRP A 1 102 ? -9.250 -8.491 -2.857 1.00 87.50 102 TRP A CA 1
ATOM 800 C C . TRP A 1 102 ? -10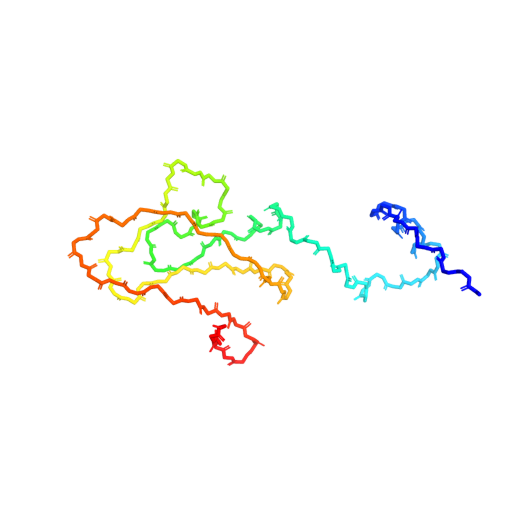.612 -8.476 -2.156 1.00 87.50 102 TRP A C 1
ATOM 802 O O . TRP A 1 102 ? -10.739 -7.915 -1.069 1.00 87.50 102 TRP A O 1
ATOM 812 N N . ASP A 1 103 ? -11.640 -9.070 -2.770 1.00 86.00 103 ASP A N 1
ATOM 813 C CA . ASP A 1 103 ? -12.988 -9.164 -2.180 1.00 86.00 103 ASP A CA 1
ATOM 814 C C . ASP A 1 103 ? -13.232 -10.469 -1.395 1.00 86.00 103 ASP A C 1
ATOM 816 O O . ASP A 1 103 ? -14.336 -10.695 -0.898 1.00 86.00 103 ASP A O 1
ATOM 820 N N . GLY A 1 104 ? -12.210 -11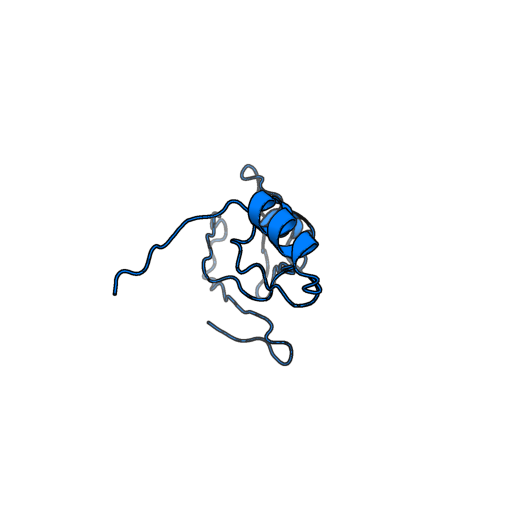.325 -1.273 1.00 86.31 104 GLY A N 1
ATOM 821 C CA . GLY A 1 104 ? -12.315 -12.672 -0.705 1.00 86.31 104 GLY A CA 1
ATOM 822 C C . GLY A 1 104 ? -12.404 -13.787 -1.752 1.00 86.31 104 GLY A C 1
ATOM 823 O O . GLY A 1 104 ? -12.163 -14.941 -1.409 1.00 86.31 104 GLY A O 1
ATOM 824 N N . ALA A 1 105 ? -12.717 -13.462 -3.009 1.00 90.69 105 ALA A N 1
ATOM 825 C CA . ALA A 1 105 ? -12.880 -14.429 -4.095 1.00 90.69 105 ALA A CA 1
ATOM 826 C C . ALA A 1 105 ? -12.057 -14.082 -5.343 1.00 90.69 105 ALA A C 1
ATOM 828 O O . ALA A 1 105 ? -11.556 -14.980 -6.020 1.00 90.69 105 ALA A O 1
ATOM 829 N N . ALA A 1 106 ? -11.936 -12.797 -5.672 1.00 91.12 106 ALA A N 1
ATOM 830 C CA . ALA A 1 106 ? -11.195 -12.330 -6.829 1.00 91.12 106 ALA A CA 1
ATOM 831 C C . ALA A 1 106 ? -10.585 -10.944 -6.603 1.00 91.12 106 ALA A C 1
ATOM 833 O O . ALA A 1 106 ? -11.066 -10.125 -5.816 1.00 91.12 106 ALA A O 1
ATOM 834 N N . TRP A 1 107 ? -9.550 -10.652 -7.388 1.00 90.06 107 TRP A N 1
ATOM 835 C CA . TRP A 1 107 ? -9.044 -9.298 -7.535 1.00 90.06 107 TRP A CA 1
ATOM 836 C C . TRP A 1 107 ? -10.039 -8.454 -8.327 1.00 90.06 107 TRP A C 1
ATOM 838 O O . TRP A 1 107 ? 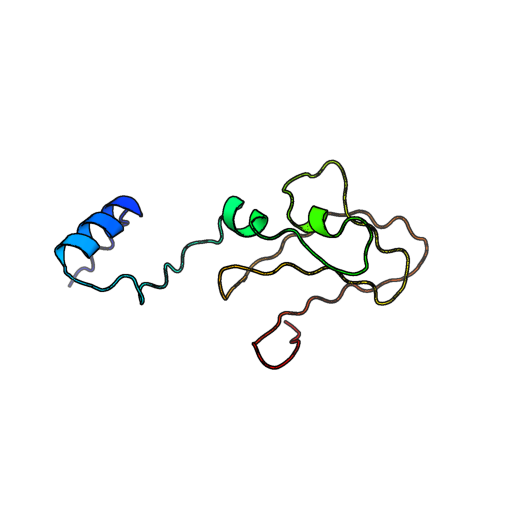-10.413 -8.794 -9.451 1.00 90.06 107 TRP A O 1
ATOM 848 N N . ARG A 1 108 ? -10.463 -7.340 -7.737 1.00 88.50 108 ARG A N 1
ATOM 849 C CA . ARG A 1 108 ? -11.420 -6.400 -8.319 1.00 88.50 108 ARG A CA 1
ATOM 850 C C . ARG A 1 108 ? -10.758 -5.082 -8.654 1.00 88.50 108 ARG A C 1
ATOM 852 O O . ARG A 1 108 ? -9.844 -4.641 -7.964 1.00 88.50 108 ARG A O 1
ATOM 859 N N . HIS A 1 109 ? -11.264 -4.449 -9.700 1.00 84.06 109 HIS A N 1
ATOM 860 C CA . HIS A 1 109 ? -10.936 -3.075 -10.053 1.00 84.06 109 HIS A CA 1
ATOM 861 C C . HIS A 1 109 ? -11.945 -2.151 -9.373 1.00 84.06 109 HIS A C 1
ATOM 863 O O . HIS A 1 109 ? -13.109 -2.524 -9.219 1.00 84.06 109 HIS A O 1
ATOM 869 N N . ARG A 1 110 ? -11.490 -0.973 -8.952 1.00 65.44 110 ARG A N 1
ATOM 870 C CA . ARG A 1 110 ? -12.377 0.100 -8.501 1.00 65.44 110 ARG A CA 1
ATOM 871 C C . ARG A 1 110 ? -12.667 1.048 -9.652 1.00 65.44 110 ARG A C 1
ATOM 873 O O . ARG A 1 110 ? -11.719 1.276 -10.437 1.00 65.44 110 ARG A O 1
#